Protein AF-I4GYF0-F1 (afdb_monomer)

Sequence (37 aa):
MLDQMMKMLEGQRINSYRLNKFLGAGGFGGVFHASER

pLDDT: mean 93.01, std 5.07, range [70.31, 97.12]

Nearest PDB structures (foldseek):
  5d11-assembly2_B  TM=8.045E-01  e=1.819E+00  Gallus gallus
  4yfi-assembly2_D  TM=7.542E-01  e=2.078E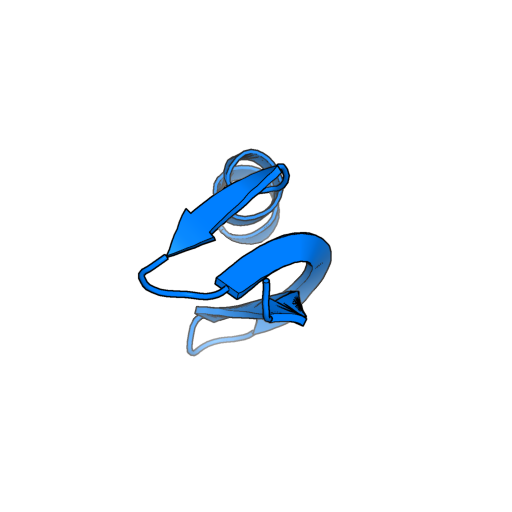+00  Homo sapiens
  4qd6-assembly2_B  TM=6.378E-01  e=6.021E+00  Homo sapiens
  7olv-assembly1_A  TM=5.677E-01  e=7.351E+00  Homo sapiens

Secondary structure (DSSP, 8-state):
-HHHHHHTTTT-EETTEEEEEEEEEETTEEEEEEEE-

Structure (mmCIF, N/CA/C/O backbone):
data_AF-I4GYF0-F1
#
_entry.id   AF-I4GYF0-F1
#
loop_
_atom_site.group_PDB
_atom_site.id
_atom_site.type_symbol
_atom_site.label_atom_id
_atom_site.label_alt_id
_atom_site.label_comp_id
_atom_site.label_asym_id
_atom_site.label_entity_id
_atom_site.label_seq_id
_atom_site.pdbx_PDB_ins_code
_atom_site.Cartn_x
_atom_site.Cartn_y
_atom_site.Cartn_z
_atom_site.occupancy
_atom_site.B_iso_or_equiv
_atom_site.auth_seq_id
_atom_site.auth_comp_id
_atom_site.auth_asym_id
_atom_site.auth_atom_id
_atom_site.pdbx_PDB_model_num
ATOM 1 N N . MET A 1 1 ? 10.977 2.553 -10.247 1.00 82.06 1 MET A N 1
ATOM 2 C CA . MET A 1 1 ? 10.427 3.931 -10.228 1.00 82.06 1 MET A CA 1
ATOM 3 C C . MET A 1 1 ? 9.007 3.947 -9.668 1.00 82.06 1 MET A C 1
ATOM 5 O O . MET A 1 1 ? 8.770 4.688 -8.723 1.00 82.06 1 MET A O 1
ATOM 9 N N . LEU A 1 2 ? 8.110 3.078 -10.158 1.00 87.94 2 LEU A N 1
ATOM 10 C CA . LEU A 1 2 ? 6.754 2.909 -9.615 1.00 87.94 2 LEU A CA 1
ATOM 11 C C . LEU A 1 2 ? 6.744 2.555 -8.118 1.00 87.94 2 LEU A C 1
ATOM 13 O O . LEU A 1 2 ? 6.057 3.218 -7.352 1.00 87.94 2 LEU A O 1
ATOM 17 N N . ASP A 1 3 ? 7.563 1.595 -7.682 1.00 90.56 3 ASP A N 1
ATOM 18 C CA . ASP A 1 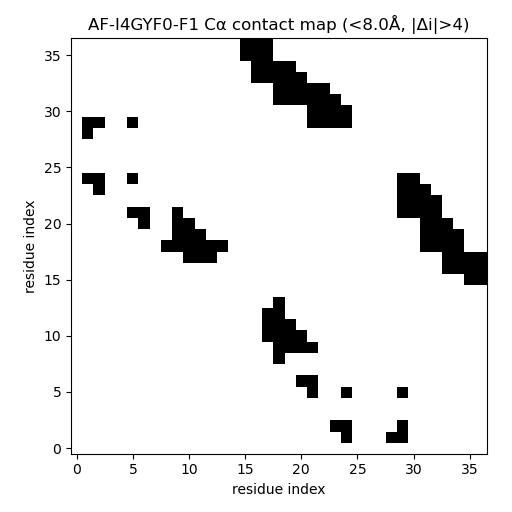3 ? 7.656 1.186 -6.271 1.00 90.56 3 ASP A CA 1
ATOM 19 C C . ASP A 1 3 ? 8.017 2.338 -5.336 1.00 90.56 3 ASP A C 1
ATOM 21 O O . ASP A 1 3 ? 7.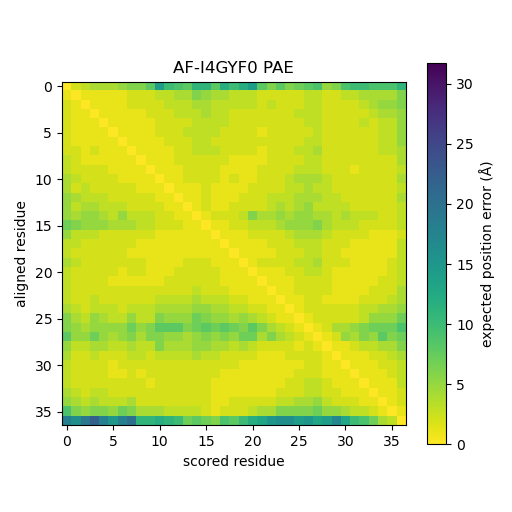451 2.471 -4.256 1.00 90.56 3 ASP A O 1
ATOM 25 N N . GLN A 1 4 ? 8.932 3.208 -5.763 1.00 91.25 4 GLN A N 1
ATOM 26 C CA . GLN A 1 4 ? 9.351 4.354 -4.964 1.00 91.25 4 GLN A CA 1
ATOM 27 C C . GLN A 1 4 ? 8.248 5.413 -4.885 1.00 91.25 4 GLN A C 1
ATOM 29 O O . GLN A 1 4 ? 8.013 5.950 -3.808 1.00 91.25 4 GLN A O 1
ATOM 34 N N . MET A 1 5 ? 7.534 5.673 -5.988 1.00 92.31 5 MET A N 1
ATOM 35 C CA . MET A 1 5 ? 6.358 6.551 -5.975 1.00 92.31 5 MET A CA 1
ATOM 36 C C . MET A 1 5 ? 5.250 6.002 -5.078 1.00 92.31 5 MET A C 1
ATOM 38 O O . MET A 1 5 ? 4.710 6.738 -4.259 1.00 92.31 5 MET A O 1
ATOM 42 N N . MET A 1 6 ? 4.935 4.713 -5.201 1.00 92.94 6 MET A N 1
ATOM 43 C CA .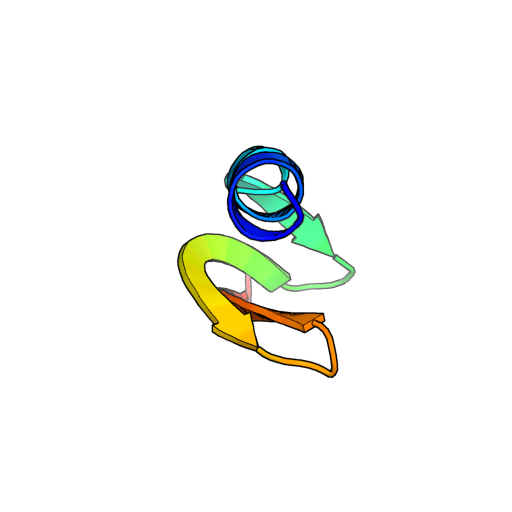 MET A 1 6 ? 3.875 4.078 -4.421 1.00 92.94 6 MET A CA 1
ATOM 4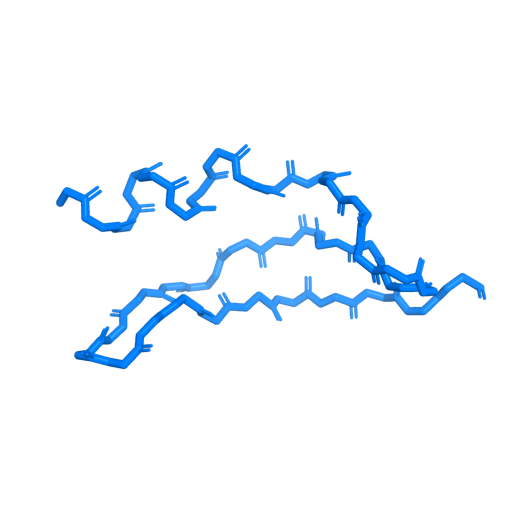4 C C . MET A 1 6 ? 4.227 4.051 -2.934 1.00 92.94 6 MET A C 1
ATOM 46 O O . MET A 1 6 ? 3.386 4.373 -2.101 1.00 92.94 6 MET A O 1
ATOM 50 N N . LYS A 1 7 ? 5.486 3.792 -2.577 1.00 94.38 7 LYS A N 1
ATOM 51 C CA . LYS A 1 7 ? 5.929 3.846 -1.180 1.00 94.38 7 LYS A CA 1
ATOM 52 C C . LYS A 1 7 ? 5.709 5.219 -0.529 1.00 94.38 7 LYS A C 1
ATOM 54 O O . LYS A 1 7 ? 5.408 5.275 0.656 1.00 94.38 7 LYS A O 1
ATOM 59 N N . MET A 1 8 ? 5.771 6.319 -1.286 1.00 95.25 8 MET A N 1
ATOM 60 C CA . MET A 1 8 ? 5.471 7.659 -0.750 1.00 95.25 8 MET A CA 1
ATOM 61 C C . MET A 1 8 ? 3.992 7.873 -0.387 1.00 95.25 8 MET A C 1
ATOM 63 O O . MET A 1 8 ? 3.660 8.867 0.256 1.00 95.25 8 MET A O 1
ATOM 67 N N . LEU A 1 9 ? 3.101 6.960 -0.780 1.00 94.25 9 LEU A N 1
ATOM 68 C CA . LEU A 1 9 ? 1.689 6.986 -0.400 1.00 94.25 9 LEU A CA 1
ATOM 69 C C . LEU A 1 9 ? 1.430 6.287 0.946 1.00 94.25 9 LEU A C 1
ATOM 71 O O . LEU A 1 9 ? 0.316 6.377 1.465 1.00 94.25 9 LEU A O 1
ATOM 75 N N . GLU A 1 10 ? 2.426 5.613 1.539 1.00 95.75 10 GLU A N 1
ATOM 76 C CA . GLU A 1 10 ? 2.313 5.090 2.905 1.00 95.75 10 GLU A CA 1
ATOM 77 C C . GLU A 1 10 ? 1.918 6.213 3.880 1.00 95.75 10 GLU A C 1
ATOM 79 O O . GLU A 1 10 ? 2.428 7.330 3.852 1.00 95.75 10 GLU A O 1
ATOM 84 N N . GLY A 1 11 ? 0.970 5.915 4.756 1.00 94.44 11 GLY A N 1
ATOM 85 C CA . GLY A 1 11 ? 0.384 6.840 5.713 1.00 94.44 11 GLY A CA 1
ATOM 86 C C . GLY A 1 11 ? -0.782 7.667 5.171 1.00 94.44 11 GLY A C 1
ATOM 87 O O . GLY A 1 11 ? -1.554 8.171 5.994 1.00 94.44 11 GLY A O 1
ATOM 88 N N . GLN A 1 12 ? -0.952 7.774 3.847 1.00 96.06 12 GLN A N 1
ATOM 89 C CA . GLN A 1 12 ? -2.077 8.495 3.250 1.00 96.06 12 GLN A CA 1
ATOM 90 C C . GLN A 1 12 ? -3.402 7.762 3.465 1.00 96.06 12 GLN A C 1
ATOM 92 O O . GLN A 1 12 ? -3.460 6.548 3.689 1.00 96.06 12 GLN A O 1
ATOM 97 N N . ARG A 1 13 ? -4.490 8.530 3.409 1.00 95.25 13 ARG A N 1
ATOM 98 C CA . ARG A 1 13 ? -5.849 8.024 3.564 1.00 95.25 13 ARG A CA 1
ATOM 99 C C . ARG A 1 13 ? -6.566 8.074 2.224 1.00 95.25 13 ARG A C 1
ATOM 101 O O . ARG A 1 13 ? -6.599 9.118 1.582 1.00 95.25 13 ARG A O 1
ATOM 108 N N . ILE A 1 14 ? -7.166 6.954 1.844 1.00 93.44 14 ILE A N 1
ATOM 109 C CA . ILE A 1 14 ? -8.041 6.842 0.683 1.00 93.44 14 ILE A CA 1
ATOM 110 C C . ILE A 1 14 ? -9.393 6.371 1.210 1.00 93.44 14 ILE A C 1
ATOM 112 O O . ILE A 1 14 ? -9.525 5.253 1.708 1.00 93.44 14 ILE A O 1
ATOM 116 N N . ASN A 1 15 ? -10.398 7.246 1.142 1.00 93.56 15 ASN A N 1
ATOM 117 C CA . ASN A 1 15 ? -11.714 7.026 1.749 1.00 93.56 15 ASN A CA 1
ATOM 118 C C . ASN A 1 15 ? -11.603 6.657 3.246 1.00 93.56 15 ASN A C 1
ATOM 120 O O . ASN A 1 15 ? -11.007 7.390 4.043 1.00 93.56 15 ASN A O 1
ATOM 124 N N . SER A 1 16 ? -12.173 5.521 3.650 1.00 95.06 16 SER A N 1
ATOM 125 C CA . SER A 1 16 ? -12.134 5.015 5.027 1.00 95.06 16 SER A CA 1
ATOM 126 C C . SER A 1 16 ? -10.837 4.284 5.381 1.00 95.06 16 SER A C 1
ATOM 128 O O . SER A 1 16 ? -10.602 4.017 6.556 1.00 95.06 16 SER A O 1
ATOM 130 N N . TYR A 1 17 ? -9.969 4.013 4.404 1.00 95.94 17 TYR A N 1
ATOM 131 C CA . TYR A 1 17 ? -8.761 3.218 4.598 1.00 95.94 17 TYR A CA 1
ATOM 132 C C . TYR A 1 17 ? -7.518 4.088 4.738 1.00 95.94 17 TYR A C 1
ATOM 134 O O . TYR A 1 17 ? -7.309 5.040 3.982 1.00 95.94 17 TYR A O 1
ATOM 142 N N . ARG A 1 18 ? -6.643 3.719 5.674 1.00 96.38 18 ARG A N 1
ATOM 143 C CA . ARG A 1 18 ? -5.275 4.236 5.757 1.00 96.38 18 ARG A CA 1
ATOM 144 C C . ARG A 1 18 ? -4.314 3.230 5.141 1.00 96.38 18 ARG A C 1
ATOM 146 O O . ARG A 1 18 ? -4.319 2.061 5.523 1.00 96.38 18 ARG A O 1
ATOM 153 N N . LEU A 1 19 ? -3.470 3.688 4.223 1.00 96.56 19 LEU A N 1
ATOM 154 C CA . LEU A 1 19 ? -2.405 2.879 3.640 1.00 96.56 19 LEU A CA 1
ATOM 155 C C . LEU A 1 19 ? -1.288 2.734 4.677 1.00 96.56 19 LEU A C 1
ATOM 157 O O . LEU A 1 19 ? -0.537 3.672 4.904 1.00 96.56 19 LEU A O 1
ATOM 161 N N . ASN A 1 20 ? -1.185 1.599 5.362 1.00 96.38 20 ASN A N 1
ATOM 162 C CA . ASN A 1 20 ? -0.243 1.450 6.476 1.00 96.38 20 ASN A CA 1
ATOM 163 C C . ASN A 1 20 ? 1.160 1.077 6.009 1.00 96.38 20 ASN A C 1
ATOM 165 O O . ASN A 1 20 ? 2.140 1.581 6.552 1.00 96.38 20 ASN A O 1
ATOM 169 N N . LYS A 1 21 ? 1.250 0.157 5.043 1.00 97.12 21 LYS A N 1
ATOM 170 C CA . LYS A 1 21 ? 2.524 -0.359 4.545 1.00 97.12 21 LYS A CA 1
ATOM 171 C C . LYS A 1 21 ? 2.417 -0.772 3.084 1.00 97.12 21 LYS A C 1
ATOM 173 O O . LYS A 1 21 ? 1.533 -1.541 2.723 1.00 97.12 21 LYS A O 1
ATOM 178 N N . PHE A 1 22 ? 3.335 -0.302 2.264 1.00 96.38 22 PHE A N 1
ATOM 179 C CA . PHE A 1 22 ? 3.550 -0.704 0.891 1.00 96.38 22 PHE A CA 1
ATOM 180 C C . PHE A 1 22 ? 4.268 -2.054 0.855 1.00 96.38 22 PHE A C 1
ATOM 182 O O . PHE A 1 22 ? 5.278 -2.264 1.533 1.00 96.38 22 PHE A O 1
ATOM 189 N N . LEU A 1 23 ? 3.722 -2.986 0.076 1.00 95.62 23 LEU A N 1
ATOM 190 C CA . LEU A 1 23 ? 4.218 -4.360 -0.017 1.00 95.62 23 LEU A CA 1
ATOM 191 C C . LEU A 1 23 ? 4.981 -4.624 -1.319 1.00 95.62 23 LEU A C 1
ATOM 193 O O . LEU A 1 23 ? 5.814 -5.524 -1.358 1.00 95.62 23 LEU A O 1
ATOM 197 N N . GLY A 1 24 ? 4.728 -3.834 -2.360 1.00 94.94 24 GLY A N 1
ATOM 198 C CA . GLY A 1 24 ? 5.379 -3.955 -3.662 1.00 94.94 24 GLY A CA 1
ATOM 199 C C . GLY A 1 24 ? 4.466 -3.490 -4.790 1.00 94.94 24 GLY A C 1
ATOM 200 O O . GLY A 1 24 ? 3.261 -3.313 -4.587 1.00 94.94 24 GLY A O 1
ATOM 201 N N . ALA A 1 25 ? 5.030 -3.270 -5.977 1.00 93.88 25 ALA A N 1
ATOM 202 C CA . ALA A 1 25 ? 4.262 -2.948 -7.174 1.00 93.88 25 ALA A CA 1
ATOM 203 C C . ALA A 1 25 ? 4.442 -3.998 -8.278 1.00 93.88 25 ALA A C 1
ATOM 205 O O . ALA A 1 25 ? 5.482 -4.641 -8.400 1.00 93.88 25 ALA A O 1
ATOM 206 N N . GLY A 1 26 ? 3.397 -4.160 -9.087 1.00 89.75 26 GLY A N 1
ATOM 207 C CA . GLY A 1 26 ? 3.393 -4.950 -10.316 1.00 89.75 26 GLY A CA 1
ATOM 208 C C . GLY A 1 26 ? 2.955 -4.105 -11.512 1.00 89.75 26 GLY A C 1
ATOM 2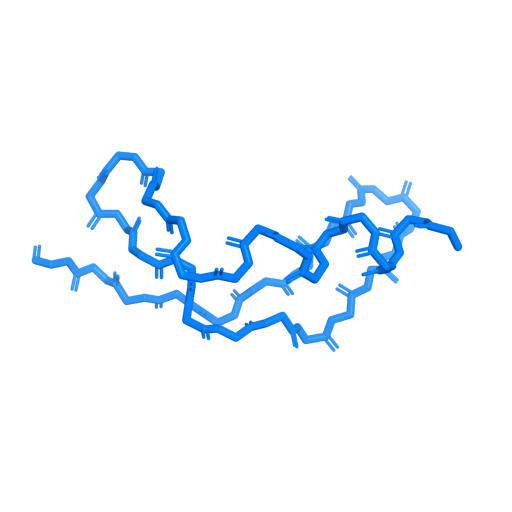09 O O . GLY A 1 26 ? 2.746 -2.899 -11.392 1.00 89.75 26 GLY A O 1
ATOM 210 N N . GLY A 1 27 ? 2.755 -4.743 -12.669 1.00 88.25 27 GLY A N 1
ATOM 211 C CA . GLY A 1 27 ? 2.405 -4.052 -13.922 1.00 88.25 27 GLY A CA 1
ATOM 212 C C . GLY A 1 27 ? 1.109 -3.227 -13.886 1.00 88.25 27 GLY A C 1
ATOM 213 O O . GLY A 1 27 ? 0.918 -2.372 -14.743 1.00 88.25 27 GLY A O 1
ATOM 214 N N . PHE A 1 28 ? 0.244 -3.444 -12.891 1.00 85.44 28 PHE A N 1
ATOM 215 C CA . PHE A 1 28 ? -1.040 -2.751 -12.739 1.00 85.44 28 PHE A CA 1
ATOM 216 C C . PHE A 1 28 ? -1.075 -1.720 -11.601 1.00 85.44 28 PHE A C 1
ATOM 218 O O . PHE A 1 28 ? -2.028 -0.951 -11.517 1.00 85.44 28 PHE A O 1
ATOM 225 N N . GLY A 1 29 ? -0.068 -1.679 -10.722 1.00 90.12 29 GLY A N 1
ATOM 226 C CA . GLY A 1 29 ? -0.067 -0.765 -9.579 1.00 90.12 29 GLY A CA 1
ATOM 227 C C . GLY A 1 29 ? 0.628 -1.313 -8.337 1.00 90.12 29 GLY A C 1
ATOM 228 O O . GLY A 1 29 ? 1.317 -2.330 -8.388 1.00 90.12 29 GLY A O 1
ATOM 229 N N . GLY A 1 30 ? 0.453 -0.601 -7.221 1.00 93.50 30 GLY A N 1
ATOM 230 C CA . GLY A 1 30 ? 1.026 -0.930 -5.917 1.00 93.50 30 GLY A CA 1
ATOM 231 C C . GLY A 1 30 ? 0.046 -1.649 -4.993 1.00 93.50 30 GLY A C 1
ATOM 232 O O . GLY A 1 30 ? -1.131 -1.299 -4.938 1.00 93.50 30 GLY A O 1
ATOM 233 N N . VAL A 1 31 ? 0.542 -2.619 -4.231 1.00 95.12 31 VAL A N 1
ATOM 234 C CA . VAL A 1 31 ? -0.212 -3.308 -3.181 1.00 95.12 31 VAL A CA 1
ATOM 235 C C . VAL A 1 31 ? 0.164 -2.722 -1.827 1.00 95.12 31 VAL A C 1
ATOM 237 O O . VAL A 1 31 ? 1.345 -2.582 -1.497 1.00 95.12 31 VAL A O 1
ATOM 240 N N . PHE A 1 32 ? -0.850 -2.412 -1.022 1.00 96.88 32 PHE A N 1
ATOM 241 C CA . PHE A 1 32 ? -0.683 -1.895 0.330 1.00 96.88 32 PHE A CA 1
ATOM 242 C C . PHE A 1 32 ? -1.428 -2.774 1.327 1.00 96.88 32 PHE A C 1
ATOM 244 O O . PHE A 1 32 ? -2.568 -3.168 1.096 1.00 96.88 32 PHE A O 1
ATOM 251 N N . HIS A 1 33 ? -0.806 -3.013 2.475 1.00 96.62 33 HIS A N 1
ATOM 252 C CA . HIS A 1 33 ? -1.535 -3.361 3.681 1.00 96.62 33 HIS A CA 1
ATOM 253 C C . HIS A 1 33 ? -2.242 -2.100 4.188 1.00 96.62 33 HIS A C 1
ATOM 255 O O . HIS A 1 33 ? -1.589 -1.093 4.484 1.00 96.62 33 HIS A O 1
ATOM 261 N N . ALA A 1 34 ? -3.566 -2.152 4.288 1.00 96.81 34 ALA A N 1
ATOM 262 C CA . ALA A 1 34 ? -4.399 -1.037 4.708 1.00 96.81 34 ALA A CA 1
ATOM 263 C C . ALA A 1 34 ? -5.314 -1.455 5.859 1.00 96.81 34 ALA A C 1
ATOM 265 O O . ALA A 1 34 ? -5.694 -2.617 5.967 1.00 96.81 34 ALA A O 1
ATOM 266 N N . SER A 1 35 ? -5.656 -0.502 6.719 1.00 96.44 35 SER A N 1
ATOM 267 C CA . SER A 1 35 ? -6.656 -0.697 7.768 1.00 96.44 35 SER A CA 1
ATOM 268 C C . SER A 1 35 ? -7.790 0.284 7.559 1.00 96.44 35 SER A C 1
ATOM 270 O O . SER A 1 35 ? -7.556 1.471 7.308 1.00 96.44 35 SER A O 1
ATOM 272 N N . GLU A 1 36 ? -9.007 -0.219 7.689 1.00 94.44 36 GLU A N 1
ATOM 273 C CA . GLU A 1 36 ? -10.189 0.613 7.837 1.00 94.44 36 GLU A CA 1
ATOM 274 C C . GLU A 1 36 ? -10.133 1.311 9.199 1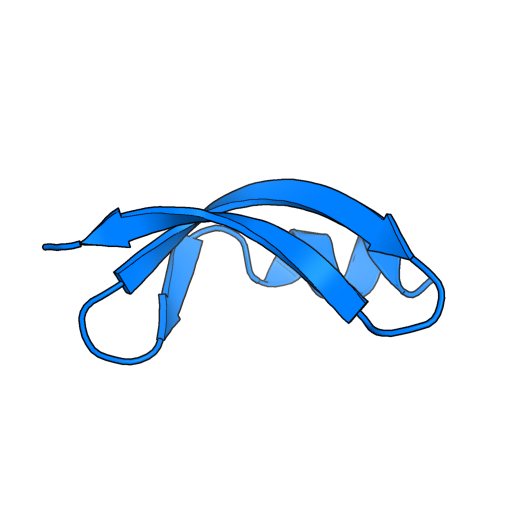.00 94.44 36 GLU A C 1
ATOM 276 O O . GLU A 1 36 ? -9.593 0.764 10.167 1.00 94.44 36 GLU A O 1
ATOM 281 N N . ARG A 1 37 ? -10.604 2.553 9.245 1.00 70.31 37 ARG A N 1
ATOM 282 C CA . ARG A 1 37 ? -10.797 3.273 10.500 1.00 70.31 37 ARG A CA 1
ATOM 283 C C . ARG A 1 37 ? -12.214 3.091 11.004 1.00 70.31 37 ARG A C 1
ATOM 285 O O . ARG A 1 37 ? -13.123 3.152 10.149 1.00 70.31 37 ARG A O 1
#

Mean predicted aligned e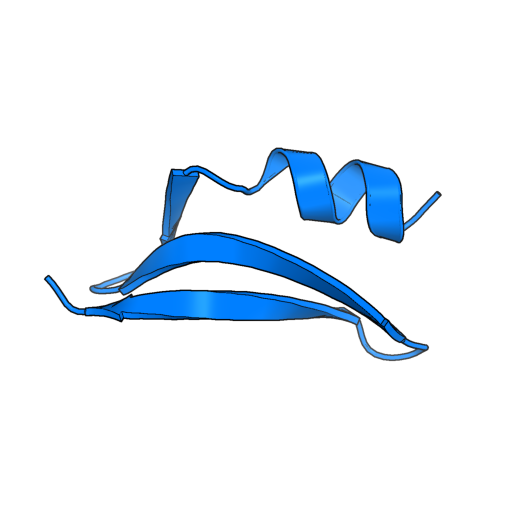rror: 2.8 Å

Solvent-accessible surface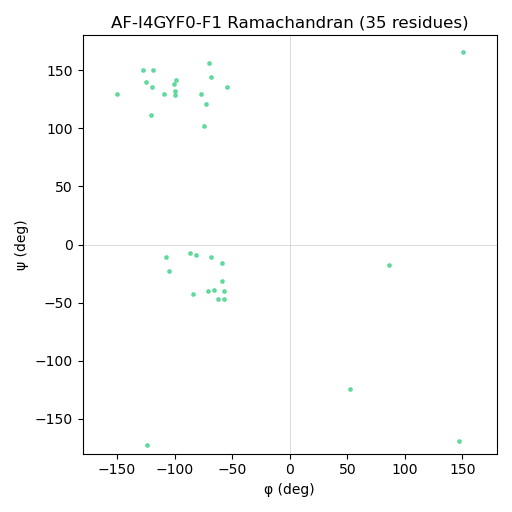 area (backbone atoms only — not comparable to full-atom values): 2258 Å² total; per-residue (Å²): 109,66,51,61,59,48,49,70,46,45,70,39,70,59,90,64,29,34,29,67,38,64,76,50,56,59,102,89,48,68,46,62,50,62,45,76,114

Radius of gyration: 9.55 Å; Cα contacts (8 Å, |Δi|>4): 60; chains: 1; bounding box: 23×13×24 Å

Organism: NCBI:txid1160283

Foldseek 3Di:
DQQVVQQVQAQPDDPQKHQPGWDGADPVHTDGDIDGD